Protein AF-A0A6J0CWG0-F1 (afdb_monomer)

Structure (mmCIF, N/CA/C/O backbone):
data_AF-A0A6J0CWG0-F1
#
_entry.id   AF-A0A6J0CWG0-F1
#
loop_
_atom_site.group_PDB
_atom_site.id
_atom_site.type_symbol
_atom_site.label_atom_id
_atom_site.label_alt_id
_atom_site.label_comp_id
_atom_site.label_asym_id
_atom_site.label_en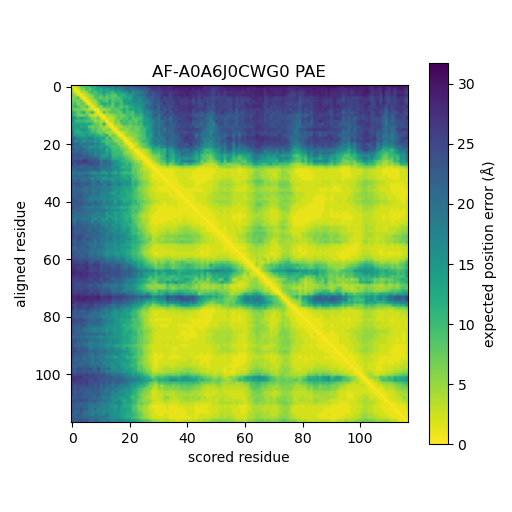tity_id
_atom_site.label_seq_id
_atom_site.pdbx_PDB_ins_code
_atom_site.Cartn_x
_atom_site.Cartn_y
_atom_site.Cartn_z
_atom_site.occupancy
_atom_site.B_iso_or_equiv
_atom_site.auth_seq_id
_atom_site.auth_comp_id
_atom_site.auth_asym_id
_atom_site.auth_atom_id
_atom_site.pdbx_PDB_model_num
ATOM 1 N N . MET A 1 1 ? -48.193 -15.618 -26.974 1.00 54.19 1 MET A N 1
ATOM 2 C CA . MET A 1 1 ? -47.087 -15.588 -25.985 1.00 54.19 1 MET A CA 1
ATOM 3 C C . MET A 1 1 ? -45.669 -15.458 -26.581 1.00 54.19 1 MET A C 1
ATOM 5 O O . MET A 1 1 ? -44.731 -15.364 -25.804 1.00 54.19 1 MET A O 1
ATOM 9 N N . GLY A 1 2 ? -45.465 -15.404 -27.909 1.00 57.22 2 GLY A N 1
ATOM 10 C CA . GLY A 1 2 ? -44.114 -15.512 -28.505 1.00 57.22 2 GLY A CA 1
ATOM 11 C C . GLY A 1 2 ? -43.237 -14.247 -28.509 1.00 57.22 2 GLY A C 1
ATOM 12 O O . GLY A 1 2 ? -42.020 -14.354 -28.418 1.00 57.22 2 GLY A O 1
ATOM 13 N N . LEU A 1 3 ? -43.823 -13.045 -28.562 1.00 56.84 3 LEU A N 1
ATOM 14 C CA . LEU A 1 3 ? -43.044 -11.807 -28.745 1.00 56.84 3 LEU A CA 1
ATOM 15 C C . LEU A 1 3 ? -42.275 -11.377 -27.481 1.00 56.84 3 LEU A C 1
ATOM 17 O O . LEU A 1 3 ? -41.169 -10.855 -27.567 1.00 56.84 3 LEU A O 1
ATOM 21 N N . ARG A 1 4 ? -42.835 -11.640 -26.291 1.00 55.66 4 ARG A N 1
ATOM 22 C CA . ARG A 1 4 ? -42.200 -11.300 -25.004 1.00 55.66 4 ARG A CA 1
ATOM 23 C C . ARG A 1 4 ? -40.970 -12.160 -24.712 1.00 55.66 4 ARG A C 1
ATOM 25 O O . ARG A 1 4 ? -39.977 -11.639 -24.222 1.00 55.66 4 ARG A O 1
ATOM 32 N N . ALA A 1 5 ? -41.018 -13.448 -25.052 1.00 60.50 5 ALA A N 1
ATOM 33 C CA . ALA A 1 5 ? -39.881 -14.352 -24.885 1.00 60.50 5 ALA A CA 1
ATOM 34 C C . ALA A 1 5 ? -38.721 -13.989 -25.829 1.00 60.50 5 ALA A C 1
ATOM 36 O O . ALA A 1 5 ? -37.565 -13.999 -25.417 1.00 60.50 5 ALA A O 1
ATOM 37 N N . ALA A 1 6 ? -39.036 -13.589 -27.067 1.00 60.78 6 ALA A N 1
ATOM 38 C CA . ALA A 1 6 ? -38.038 -13.155 -28.041 1.00 60.78 6 ALA A CA 1
ATOM 39 C C . ALA A 1 6 ? -37.300 -11.874 -27.603 1.00 60.78 6 ALA A C 1
ATOM 41 O O . ALA A 1 6 ? -36.078 -11.804 -27.712 1.00 60.78 6 ALA A O 1
ATOM 42 N N . LEU A 1 7 ? -38.019 -10.886 -27.055 1.00 61.72 7 LEU A N 1
ATOM 43 C CA . LEU A 1 7 ? -37.423 -9.637 -26.560 1.00 61.72 7 LEU A CA 1
ATOM 44 C C . LEU A 1 7 ? -36.520 -9.858 -25.336 1.00 61.72 7 LEU A C 1
ATOM 46 O O . LEU A 1 7 ? -35.459 -9.244 -25.242 1.00 61.72 7 LEU A O 1
ATOM 50 N N . LEU A 1 8 ? -36.904 -10.765 -24.429 1.00 64.00 8 LEU A N 1
ATOM 51 C CA . LEU A 1 8 ? -36.084 -11.138 -23.271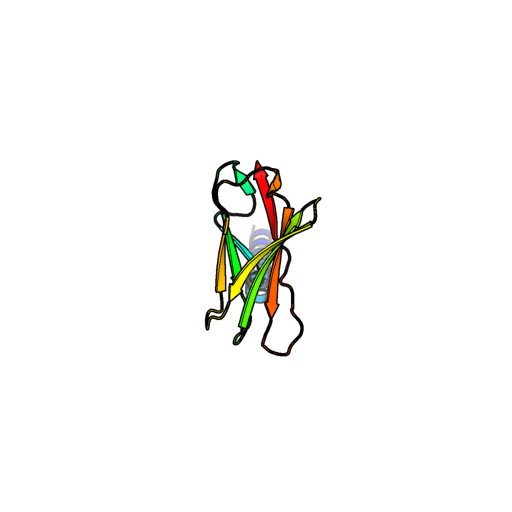 1.00 64.00 8 LEU A CA 1
ATOM 52 C C . LEU A 1 8 ? -34.799 -11.872 -23.691 1.00 64.00 8 LEU A C 1
ATOM 54 O O . LEU A 1 8 ? -33.727 -11.570 -23.169 1.00 64.00 8 LEU A O 1
ATOM 58 N N . GLY A 1 9 ? -34.887 -12.778 -24.671 1.00 61.78 9 GLY A N 1
ATOM 59 C CA . GLY A 1 9 ? -33.721 -13.471 -25.227 1.00 61.78 9 GLY A CA 1
ATOM 60 C C . GLY A 1 9 ? -32.736 -12.523 -25.918 1.00 61.78 9 GLY A C 1
ATOM 61 O O . GLY A 1 9 ? -31.531 -12.621 -25.694 1.00 61.78 9 GLY A O 1
ATOM 62 N N . LEU 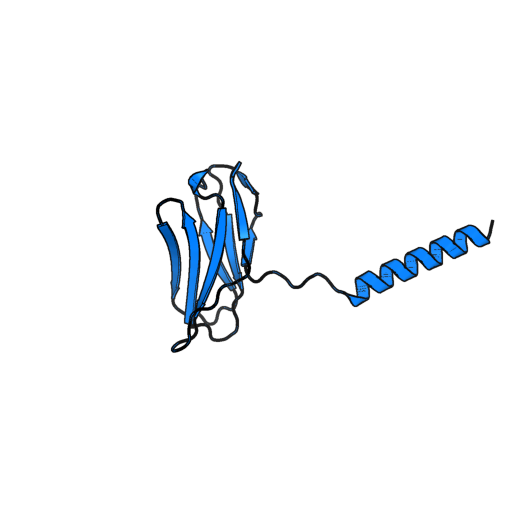A 1 10 ? -33.236 -11.556 -26.698 1.00 62.22 10 LEU A N 1
ATOM 63 C CA . LEU A 1 10 ? -32.391 -10.547 -27.347 1.00 62.22 10 LEU A CA 1
ATOM 64 C C . LEU A 1 10 ? -31.725 -9.614 -26.326 1.00 62.22 10 LEU A C 1
ATOM 66 O O . LEU A 1 10 ? -30.532 -9.345 -26.436 1.00 62.22 10 LEU A O 1
ATOM 70 N N . GLY A 1 11 ? -32.466 -9.154 -25.313 1.00 65.50 11 GLY A N 1
ATOM 71 C CA . GLY A 1 11 ? -31.918 -8.306 -24.250 1.00 65.50 11 GLY A CA 1
ATOM 72 C C . GLY A 1 11 ? -30.792 -8.990 -23.468 1.00 65.50 11 GLY A C 1
ATOM 73 O O . GLY A 1 11 ? -29.762 -8.374 -23.199 1.00 65.50 11 GLY A O 1
ATOM 74 N N . PHE A 1 12 ? -30.945 -10.284 -23.172 1.00 61.34 12 PHE A N 1
ATOM 75 C CA . PHE A 1 12 ? -29.930 -11.069 -22.469 1.00 61.34 12 PHE A CA 1
ATOM 76 C C . PHE A 1 12 ? -28.659 -11.289 -23.308 1.00 61.34 12 PHE A C 1
ATOM 78 O O . PHE A 1 12 ? -27.551 -11.097 -22.809 1.00 61.34 12 PHE A O 1
ATOM 85 N N . LEU A 1 13 ? -28.796 -11.607 -24.600 1.00 62.56 13 LEU A N 1
ATOM 86 C CA . LEU A 1 13 ? -27.650 -11.787 -25.505 1.00 62.56 13 LEU A CA 1
ATOM 87 C C . LEU A 1 13 ? -26.836 -10.499 -25.684 1.00 62.56 13 LEU A C 1
ATOM 89 O O . LEU A 1 13 ? -25.604 -10.538 -25.722 1.00 62.56 13 LEU A O 1
ATOM 93 N N . MET A 1 14 ? -27.512 -9.349 -25.758 1.00 59.41 14 MET A N 1
ATOM 94 C CA . MET A 1 14 ? -26.841 -8.052 -25.854 1.00 59.41 14 MET A CA 1
ATOM 95 C C . MET A 1 14 ? -26.074 -7.722 -24.568 1.00 59.41 14 MET A C 1
ATOM 97 O O . MET A 1 14 ? -24.940 -7.254 -24.647 1.00 59.41 14 MET A O 1
ATOM 101 N N . ALA A 1 15 ? -26.629 -8.040 -23.393 1.00 60.94 15 ALA A N 1
ATOM 102 C CA . ALA A 1 15 ? -25.934 -7.868 -22.119 1.00 60.94 15 ALA A CA 1
ATOM 103 C C . ALA A 1 15 ? -24.675 -8.750 -22.017 1.00 60.94 15 ALA A C 1
ATOM 105 O O . ALA A 1 15 ? -23.611 -8.251 -21.655 1.00 60.94 15 ALA A O 1
ATOM 106 N N . GLN A 1 16 ? -24.748 -10.033 -22.396 1.00 60.97 16 GLN A N 1
ATOM 107 C CA . GLN A 1 16 ? -23.579 -10.925 -22.363 1.00 60.97 16 GLN A CA 1
ATOM 108 C C . GLN A 1 16 ? -22.457 -10.472 -23.309 1.00 60.97 16 GLN A C 1
ATOM 110 O O . GLN A 1 16 ? -21.279 -10.561 -22.964 1.00 60.97 16 GLN A O 1
ATOM 115 N N . LYS A 1 17 ? -22.812 -9.936 -24.482 1.00 58.84 17 LYS A N 1
ATOM 116 C CA . LYS A 1 17 ? -21.840 -9.417 -25.452 1.00 58.84 17 LYS A CA 1
ATOM 117 C C . LYS A 1 17 ? -21.067 -8.204 -24.918 1.00 58.84 17 LYS A C 1
ATOM 119 O O . LYS A 1 17 ? -19.870 -8.104 -25.166 1.00 58.84 17 LYS A O 1
ATOM 124 N N . ILE A 1 18 ? -21.713 -7.333 -24.140 1.00 60.34 18 ILE A N 1
ATOM 125 C CA . ILE A 1 18 ? -21.078 -6.145 -23.541 1.00 60.34 18 ILE A CA 1
ATOM 126 C C . ILE A 1 18 ? -20.036 -6.544 -22.484 1.00 60.34 18 ILE A C 1
ATOM 128 O O . ILE A 1 18 ? -18.922 -6.023 -22.505 1.00 60.34 18 ILE A O 1
ATOM 132 N N . TRP A 1 19 ? -20.347 -7.513 -21.614 1.00 55.44 19 TRP A N 1
ATOM 133 C CA . TRP A 1 19 ? -19.390 -8.025 -20.619 1.00 55.44 19 TRP A CA 1
ATOM 134 C C . TRP A 1 19 ? -18.186 -8.720 -21.270 1.00 55.44 19 TRP A C 1
ATOM 136 O O . TRP A 1 19 ? -17.054 -8.546 -20.822 1.00 55.44 19 TRP A O 1
ATOM 146 N N . ALA A 1 20 ? -18.410 -9.459 -22.361 1.00 61.28 20 ALA A N 1
ATOM 147 C CA . ALA A 1 20 ? -17.337 -10.120 -23.099 1.00 61.28 20 ALA A CA 1
ATOM 148 C C . ALA A 1 20 ? -16.400 -9.139 -23.832 1.00 61.28 20 ALA A C 1
ATOM 150 O O . ALA A 1 20 ? -15.238 -9.464 -24.053 1.00 61.28 20 ALA A O 1
ATOM 151 N N . GLN A 1 21 ? -16.883 -7.949 -24.212 1.00 62.75 21 GLN A N 1
ATOM 152 C CA . GLN A 1 21 ? -16.082 -6.949 -24.931 1.00 62.75 21 GLN A CA 1
ATOM 153 C C . GLN A 1 21 ? -15.199 -6.087 -24.025 1.00 62.75 21 GLN A C 1
ATOM 155 O O . GLN A 1 21 ? -14.172 -5.604 -24.493 1.00 62.75 21 GLN A O 1
ATOM 160 N N . TYR A 1 22 ? -15.583 -5.882 -22.763 1.00 70.00 22 TYR A N 1
ATOM 161 C CA . TYR A 1 22 ? -14.852 -4.992 -21.854 1.00 70.00 22 TYR A CA 1
ATOM 162 C C . TYR A 1 22 ? -13.883 -5.711 -20.914 1.00 70.00 22 TYR A C 1
ATOM 164 O O . TYR A 1 22 ? -12.979 -5.064 -20.390 1.00 70.00 22 TYR A O 1
ATOM 172 N N . GLY A 1 23 ? -14.019 -7.031 -20.739 1.00 65.19 23 GLY A N 1
ATOM 173 C CA . GLY A 1 23 ? -13.219 -7.776 -19.768 1.00 65.19 23 GLY A CA 1
ATOM 174 C C . GLY A 1 23 ? -13.411 -7.260 -18.331 1.00 65.19 23 GLY A C 1
ATOM 175 O O . GLY A 1 23 ? -14.117 -6.278 -18.091 1.00 65.19 23 GLY A O 1
ATOM 176 N N . PRO A 1 24 ? -12.829 -7.927 -17.326 1.00 61.09 24 PRO A N 1
ATOM 177 C CA . PRO A 1 24 ? -12.703 -7.318 -16.011 1.00 61.09 24 PRO A CA 1
ATOM 178 C C . PRO A 1 24 ? -11.841 -6.046 -16.119 1.00 61.09 24 PRO A C 1
ATOM 180 O O . PRO A 1 24 ? -10.905 -6.017 -16.925 1.00 61.09 24 PRO A O 1
ATOM 183 N N . PRO A 1 25 ? -12.136 -4.997 -15.330 1.00 64.12 25 PRO A N 1
ATOM 184 C CA . PRO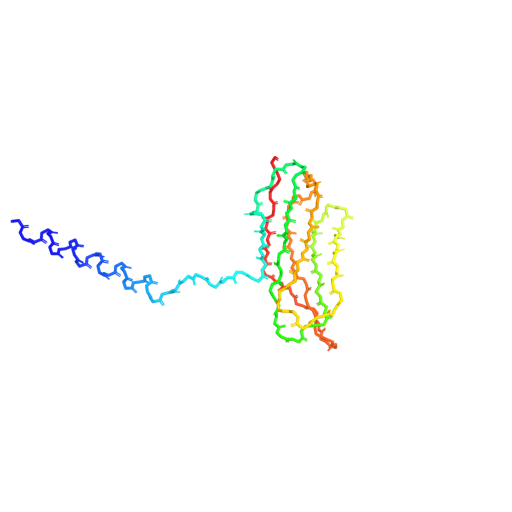 A 1 25 ? -11.315 -3.793 -15.311 1.00 64.12 25 PRO A CA 1
ATOM 185 C C . PRO A 1 25 ? -9.848 -4.154 -15.032 1.00 64.12 25 PRO A C 1
ATOM 187 O O . PRO A 1 25 ? -9.587 -5.139 -14.329 1.00 64.12 25 PRO A O 1
ATOM 190 N N . PRO A 1 26 ? -8.884 -3.387 -15.575 1.00 68.38 26 PRO A N 1
ATOM 191 C CA . PRO A 1 26 ? -7.477 -3.626 -15.296 1.00 68.38 26 PRO A CA 1
ATOM 192 C C . PRO A 1 26 ? -7.268 -3.625 -13.781 1.00 68.38 26 PRO A C 1
ATOM 194 O O . PRO A 1 26 ? -7.753 -2.742 -13.073 1.00 68.38 26 PRO A O 1
ATOM 197 N N . GLN A 1 27 ? -6.590 -4.656 -13.284 1.00 70.75 27 GLN A N 1
ATOM 198 C CA . GLN A 1 27 ? -6.280 -4.767 -11.864 1.00 70.75 27 GLN A CA 1
ATOM 199 C C . GLN A 1 27 ? -5.449 -3.545 -11.439 1.00 70.75 27 GLN A C 1
ATOM 201 O O . GLN A 1 27 ? -4.521 -3.186 -12.173 1.00 70.75 27 GLN A O 1
ATOM 206 N N . PRO A 1 28 ? -5.759 -2.907 -10.296 1.00 79.56 28 PRO A N 1
ATOM 207 C CA . PRO A 1 28 ? -5.043 -1.714 -9.872 1.00 79.56 28 PRO A CA 1
ATOM 208 C C . PRO A 1 28 ? -3.568 -2.025 -9.614 1.00 79.56 28 PRO A C 1
ATOM 210 O O . PRO A 1 28 ? -3.194 -3.151 -9.273 1.00 79.56 28 PRO A O 1
ATOM 213 N N . SER A 1 29 ? -2.725 -1.008 -9.771 1.00 91.50 29 SER A N 1
ATOM 214 C CA . SER A 1 29 ? -1.287 -1.104 -9.490 1.00 91.50 29 SER A CA 1
ATOM 215 C C . SER A 1 29 ? -0.967 -1.217 -7.991 1.00 91.50 29 SER A C 1
ATOM 217 O O . SER A 1 29 ? 0.144 -1.602 -7.632 1.00 91.50 29 SER A O 1
ATOM 219 N N . ILE A 1 30 ? -1.950 -0.954 -7.126 1.00 95.38 30 ILE A N 1
ATOM 220 C CA . ILE A 1 30 ? -1.894 -1.120 -5.671 1.00 95.38 30 ILE A CA 1
ATOM 221 C C . ILE A 1 30 ? -3.192 -1.764 -5.154 1.00 95.38 30 ILE A C 1
ATOM 223 O O . ILE A 1 30 ? -4.278 -1.442 -5.636 1.00 95.38 30 ILE A O 1
ATOM 227 N N . TRP A 1 31 ? -3.115 -2.681 -4.188 1.00 95.69 31 TRP A N 1
ATOM 228 C CA . TRP A 1 31 ? -4.301 -3.258 -3.532 1.00 95.69 31 TRP A CA 1
ATOM 229 C C . TRP A 1 31 ? -3.985 -3.790 -2.132 1.00 95.69 31 TRP A C 1
ATOM 231 O O . TRP A 1 31 ? -2.823 -3.977 -1.790 1.00 95.69 31 TRP A O 1
ATOM 241 N N . ALA A 1 32 ? -5.020 -4.059 -1.329 1.00 96.25 32 ALA A N 1
ATOM 242 C CA . ALA A 1 32 ? -4.891 -4.638 0.009 1.00 96.25 32 ALA A CA 1
ATOM 243 C C . ALA A 1 32 ? -5.584 -6.000 0.127 1.00 96.25 32 ALA A C 1
ATOM 245 O O . ALA A 1 32 ? -6.622 -6.244 -0.490 1.00 96.25 32 ALA A O 1
ATOM 246 N N . VAL A 1 33 ? -5.018 -6.861 0.971 1.00 97.00 33 VAL A N 1
ATOM 247 C CA . VAL A 1 33 ? -5.585 -8.145 1.399 1.00 97.00 33 VAL A CA 1
ATOM 248 C C . VAL A 1 33 ? -5.628 -8.154 2.935 1.00 97.00 33 VAL A C 1
ATOM 250 O O . VAL A 1 33 ? -4.617 -7.820 3.555 1.00 97.00 33 VAL A O 1
ATOM 253 N N . PRO A 1 34 ? -6.759 -8.518 3.574 1.00 96.12 34 PRO A N 1
ATOM 254 C CA . PRO A 1 34 ? -7.976 -9.092 2.980 1.00 96.12 34 PRO A CA 1
ATOM 255 C C . PRO A 1 34 ? -8.891 -8.080 2.273 1.00 96.12 34 PRO A C 1
ATOM 257 O O . PRO A 1 34 ? -9.796 -8.485 1.549 1.00 96.12 34 PRO A O 1
ATOM 260 N N . GLY A 1 35 ? -8.657 -6.781 2.450 1.00 95.69 35 GLY A N 1
ATOM 261 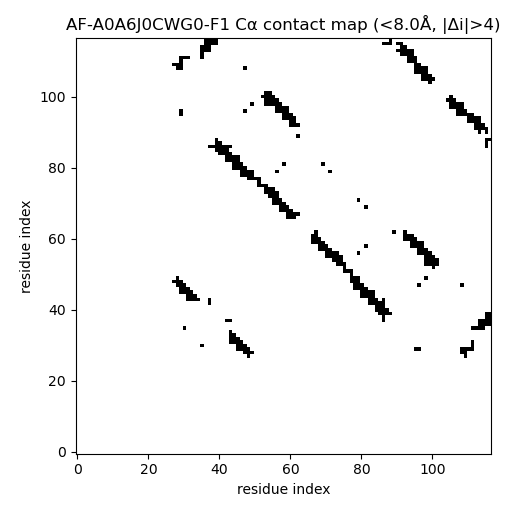C CA . GLY A 1 35 ? -9.418 -5.722 1.798 1.00 95.69 35 GLY A CA 1
ATOM 262 C C . GLY A 1 35 ? -9.008 -4.343 2.303 1.00 95.69 35 GLY A C 1
ATOM 263 O O . GLY A 1 35 ? -8.049 -4.214 3.059 1.00 95.69 35 GLY A O 1
ATOM 264 N N . SER A 1 36 ? -9.743 -3.314 1.883 1.00 95.75 36 SER A N 1
ATOM 265 C CA . SER A 1 36 ? -9.491 -1.918 2.263 1.00 95.75 36 SER A CA 1
ATOM 266 C C . SER A 1 36 ? -10.172 -1.477 3.560 1.00 95.75 36 SER A C 1
ATOM 268 O O . SER A 1 36 ? -9.886 -0.392 4.052 1.00 95.75 36 SER A O 1
ATOM 270 N N . VAL A 1 37 ? -11.074 -2.290 4.113 1.00 97.56 37 VAL A N 1
ATOM 271 C CA . VAL A 1 37 ? -11.718 -2.045 5.409 1.00 97.56 37 VAL A CA 1
ATOM 272 C C . VAL A 1 37 ? -11.136 -3.031 6.409 1.00 97.56 37 VAL A C 1
ATOM 274 O O . VAL A 1 37 ? -11.255 -4.242 6.217 1.00 97.56 37 VAL A O 1
ATOM 277 N N . ILE A 1 38 ? -10.482 -2.518 7.446 1.00 96.81 38 ILE A N 1
ATOM 278 C CA . ILE A 1 38 ? -9.686 -3.306 8.385 1.00 96.81 38 ILE A CA 1
ATOM 279 C C . ILE A 1 38 ? -10.182 -3.065 9.803 1.00 96.81 38 ILE A C 1
ATOM 281 O O . ILE A 1 38 ? -10.373 -1.931 10.222 1.00 96.81 38 ILE A O 1
ATOM 285 N N . SER A 1 39 ? -10.371 -4.132 10.571 1.00 97.50 39 SER A N 1
ATOM 286 C CA . SER A 1 39 ? -10.692 -3.991 11.989 1.00 97.50 39 SER A CA 1
ATOM 287 C C . SER A 1 39 ? -9.464 -3.561 12.791 1.00 97.50 39 SER A C 1
ATOM 289 O O . SER A 1 39 ? -8.355 -4.043 12.557 1.00 97.50 39 SER A O 1
ATOM 291 N N . THR A 1 40 ? -9.667 -2.702 13.783 1.00 97.38 40 THR A N 1
ATOM 292 C CA . THR A 1 40 ? -8.627 -2.255 14.715 1.00 97.38 40 THR A CA 1
ATOM 293 C C . THR A 1 40 ? -7.893 -3.452 15.335 1.00 97.38 40 THR A C 1
ATOM 295 O O . THR A 1 40 ? -8.509 -4.438 15.742 1.00 97.38 40 THR A O 1
ATOM 298 N N . GLY A 1 41 ? -6.562 -3.389 15.380 1.00 96.81 41 GLY A N 1
ATOM 299 C CA . GLY A 1 41 ? -5.676 -4.456 15.850 1.00 96.81 41 GLY A CA 1
ATOM 300 C C . GLY A 1 41 ? -5.422 -5.580 14.837 1.00 96.81 41 GLY A C 1
ATOM 301 O O . GLY A 1 41 ? -4.603 -6.459 15.100 1.00 96.81 41 GLY A O 1
ATOM 302 N N . SER A 1 42 ? -6.080 -5.565 13.673 1.00 97.12 42 SER A N 1
ATOM 303 C CA . SER A 1 42 ? -5.858 -6.562 12.616 1.00 97.12 42 SER A CA 1
ATOM 304 C C . SER A 1 42 ? -4.655 -6.214 11.739 1.00 97.12 42 SER A C 1
ATOM 306 O O . SER A 1 42 ? -4.139 -5.097 11.770 1.00 97.12 42 SER A O 1
ATOM 308 N N . ALA A 1 43 ? -4.209 -7.188 10.947 1.00 97.00 43 ALA A N 1
ATOM 309 C CA . ALA A 1 43 ? -3.153 -7.012 9.957 1.00 97.00 43 ALA A CA 1
ATOM 310 C C . ALA A 1 43 ? -3.731 -6.808 8.552 1.00 97.00 43 ALA A C 1
ATOM 312 O O . ALA A 1 43 ? -4.796 -7.337 8.220 1.00 97.00 43 ALA A O 1
ATOM 313 N N . VAL A 1 44 ? -2.986 -6.091 7.715 1.00 97.00 44 VAL A N 1
ATOM 314 C CA . VAL A 1 44 ? -3.270 -5.935 6.287 1.00 97.00 44 VAL A CA 1
ATOM 315 C C . VAL A 1 44 ? -1.974 -6.013 5.498 1.00 97.00 44 VAL A C 1
ATOM 317 O O . VAL A 1 44 ? -0.947 -5.474 5.909 1.00 97.00 44 VAL A O 1
ATOM 320 N N . THR A 1 45 ? -2.018 -6.681 4.351 1.00 97.06 45 THR A N 1
ATOM 321 C CA . THR A 1 45 ? -0.902 -6.692 3.407 1.00 97.06 45 THR A CA 1
ATOM 322 C C . THR A 1 45 ? -1.285 -5.871 2.191 1.00 97.06 45 THR A C 1
ATOM 324 O O . THR A 1 45 ? -2.279 -6.159 1.520 1.00 97.06 45 THR A O 1
ATOM 327 N N . ILE A 1 46 ? -0.494 -4.841 1.920 1.00 96.12 46 ILE A N 1
ATOM 328 C CA . ILE A 1 46 ? -0.596 -4.009 0.730 1.00 96.12 46 ILE A CA 1
ATOM 329 C C . ILE A 1 46 ? 0.361 -4.560 -0.318 1.00 96.12 46 ILE A C 1
ATOM 331 O O . ILE A 1 46 ? 1.511 -4.885 -0.031 1.00 96.12 46 ILE A O 1
ATOM 335 N N . PHE A 1 47 ? -0.122 -4.646 -1.546 1.00 94.44 47 PHE A N 1
ATOM 336 C CA . PHE A 1 47 ? 0.624 -5.129 -2.689 1.00 94.44 47 PHE A CA 1
ATOM 337 C C . PHE A 1 47 ? 0.797 -4.006 -3.699 1.00 94.44 47 PHE A C 1
ATOM 339 O O . PHE A 1 47 ? -0.158 -3.296 -4.009 1.00 94.44 47 PHE A O 1
ATOM 346 N N . CYS A 1 48 ? 2.000 -3.902 -4.250 1.00 93.00 48 CYS A N 1
ATOM 347 C CA . CYS A 1 48 ? 2.363 -2.964 -5.301 1.00 93.00 48 CYS A CA 1
ATOM 348 C C . CYS A 1 48 ? 2.788 -3.742 -6.544 1.00 93.00 48 CYS A C 1
ATOM 350 O O . CYS A 1 48 ? 3.840 -4.382 -6.530 1.00 93.00 48 CYS A O 1
ATOM 352 N N . ARG A 1 49 ? 2.028 -3.666 -7.640 1.00 91.69 49 ARG A N 1
ATOM 353 C CA . ARG A 1 49 ? 2.482 -4.163 -8.943 1.00 91.69 49 ARG A CA 1
ATOM 354 C C . ARG A 1 49 ? 3.298 -3.084 -9.642 1.00 91.69 49 ARG A C 1
ATOM 356 O O . ARG A 1 49 ? 2.814 -1.977 -9.855 1.00 91.69 49 ARG A O 1
ATOM 363 N N . THR A 1 50 ? 4.512 -3.426 -10.052 1.00 88.75 50 THR A N 1
ATOM 364 C CA . THR A 1 50 ? 5.437 -2.505 -10.709 1.00 88.75 50 THR A CA 1
ATOM 365 C C . THR A 1 50 ? 5.883 -3.010 -12.081 1.00 88.75 50 THR A C 1
ATOM 367 O O . THR A 1 50 ? 5.886 -4.217 -12.333 1.00 88.75 50 THR A O 1
ATOM 370 N N . PRO A 1 51 ? 6.253 -2.101 -13.002 1.00 86.62 51 PRO A N 1
ATOM 371 C CA . PRO A 1 51 ? 6.805 -2.491 -14.293 1.00 86.62 51 PRO A CA 1
ATOM 372 C C . PRO A 1 51 ? 8.150 -3.232 -14.165 1.00 86.62 51 PRO A C 1
ATOM 374 O O . PRO A 1 51 ? 8.914 -2.975 -13.230 1.00 86.62 51 PRO A O 1
ATOM 377 N N . PRO A 1 52 ? 8.528 -4.061 -15.155 1.00 84.88 52 PRO A N 1
ATOM 378 C CA . PRO A 1 52 ? 9.811 -4.755 -15.147 1.00 84.88 52 PRO A CA 1
ATOM 379 C C . PRO A 1 52 ? 11.028 -3.821 -15.047 1.00 84.88 52 PRO A C 1
ATOM 381 O O . PRO A 1 52 ? 11.149 -2.801 -15.742 1.00 84.88 52 PRO A O 1
ATOM 384 N N . GLY A 1 53 ? 11.999 -4.222 -14.224 1.00 84.19 53 GLY A N 1
ATOM 385 C CA . GLY A 1 53 ? 13.273 -3.519 -14.064 1.00 84.19 53 GLY A CA 1
ATOM 386 C C . GLY A 1 53 ? 13.202 -2.264 -13.191 1.00 84.19 53 GLY A C 1
ATOM 387 O O . GLY A 1 53 ? 14.058 -1.387 -13.335 1.00 84.19 53 GLY A O 1
ATOM 388 N N . VAL A 1 54 ? 12.192 -2.163 -12.325 1.00 87.94 54 VAL A N 1
ATOM 389 C CA . VAL A 1 54 ? 12.190 -1.254 -11.173 1.00 87.94 54 VAL A CA 1
ATOM 390 C C . VAL A 1 54 ? 13.276 -1.680 -10.183 1.00 87.94 54 VAL A C 1
ATOM 392 O O . VAL A 1 54 ? 13.521 -2.861 -9.963 1.00 87.94 54 VAL A O 1
ATOM 395 N N . THR A 1 55 ? 13.971 -0.699 -9.613 1.00 85.69 55 THR A N 1
ATOM 396 C CA . THR A 1 55 ? 15.108 -0.923 -8.705 1.00 85.69 55 THR A CA 1
ATOM 397 C C . THR A 1 55 ? 14.781 -0.611 -7.249 1.00 85.69 55 THR A C 1
ATOM 399 O O . THR A 1 55 ? 15.518 -1.023 -6.356 1.00 85.69 55 THR A O 1
ATOM 402 N N . ARG A 1 56 ? 13.702 0.134 -7.000 1.00 88.31 56 ARG A N 1
ATOM 403 C CA . ARG A 1 56 ? 13.249 0.515 -5.662 1.00 88.31 56 ARG A CA 1
ATOM 404 C C . ARG A 1 56 ? 11.743 0.724 -5.673 1.00 88.31 56 ARG A C 1
ATOM 406 O O . ARG A 1 56 ? 11.241 1.379 -6.588 1.00 88.31 56 ARG A O 1
ATOM 413 N N . VAL A 1 57 ? 11.075 0.212 -4.644 1.00 91.12 57 VAL A N 1
ATOM 414 C CA . VAL A 1 57 ? 9.655 0.448 -4.370 1.00 91.12 57 VAL A CA 1
ATOM 415 C C . VAL A 1 57 ? 9.508 0.891 -2.924 1.00 91.12 57 VAL A C 1
ATOM 417 O O . VAL A 1 57 ? 10.140 0.311 -2.042 1.00 91.12 57 VAL A O 1
ATOM 420 N N . CYS A 1 58 ? 8.703 1.917 -2.692 1.00 91.88 58 CYS A N 1
ATOM 421 C CA . CYS A 1 58 ? 8.338 2.406 -1.375 1.00 91.88 58 CYS A CA 1
ATOM 422 C C . CYS A 1 58 ? 6.817 2.504 -1.273 1.00 91.88 58 CYS A C 1
ATOM 424 O O . CYS A 1 58 ? 6.163 2.977 -2.199 1.00 91.88 58 CYS A O 1
ATOM 426 N N . LEU A 1 59 ? 6.261 2.061 -0.155 1.00 94.12 59 LEU A N 1
ATOM 427 C CA . LEU A 1 59 ? 4.892 2.341 0.236 1.00 94.12 59 LEU A CA 1
ATOM 428 C C . LEU A 1 59 ? 4.875 3.666 1.000 1.00 94.12 59 LEU A C 1
ATOM 430 O O . LEU A 1 59 ? 5.573 3.793 2.002 1.00 94.12 59 LEU A O 1
ATOM 434 N N . THR A 1 60 ? 4.072 4.618 0.538 1.00 93.19 60 THR A N 1
ATOM 435 C CA . THR A 1 60 ? 3.939 5.960 1.113 1.00 93.19 60 THR A CA 1
ATOM 436 C C . THR A 1 60 ? 2.545 6.146 1.696 1.00 93.19 60 THR A C 1
ATOM 438 O O . THR A 1 60 ? 1.553 5.869 1.018 1.00 93.19 60 THR A O 1
ATOM 441 N N . HIS A 1 61 ? 2.468 6.669 2.920 1.00 91.88 61 HIS A N 1
ATOM 442 C CA . HIS A 1 61 ? 1.229 7.066 3.597 1.00 91.88 61 HIS A CA 1
ATOM 443 C C . HIS A 1 61 ? 1.354 8.493 4.123 1.00 91.88 61 HIS A C 1
ATOM 445 O O . HIS A 1 61 ? 2.320 8.827 4.810 1.00 91.88 61 HIS A O 1
ATOM 451 N N . PHE A 1 62 ? 0.383 9.339 3.787 1.00 80.00 62 PHE A N 1
ATOM 452 C CA . PHE A 1 6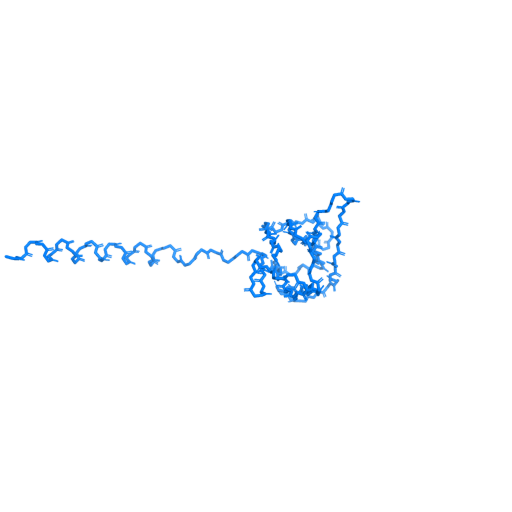2 ? 0.343 10.720 4.262 1.00 80.00 62 PHE A CA 1
ATOM 453 C C . PHE A 1 62 ? -0.372 10.775 5.610 1.00 80.00 62 PHE A C 1
ATOM 455 O O . PHE A 1 62 ? -1.568 10.490 5.691 1.00 80.00 62 PHE A O 1
ATOM 462 N N . VAL A 1 63 ? 0.350 11.186 6.648 1.00 76.94 63 VAL A N 1
ATOM 463 C CA . VAL A 1 63 ? -0.171 11.387 8.003 1.00 76.94 63 VAL A CA 1
ATOM 464 C C . VAL A 1 63 ? -0.191 12.882 8.339 1.00 76.94 63 VAL A C 1
ATOM 466 O O . VAL A 1 63 ? 0.539 13.662 7.727 1.00 76.94 63 VAL A O 1
ATOM 469 N N . PRO A 1 64 ? -1.009 13.336 9.307 1.00 69.94 64 PRO A N 1
ATOM 470 C CA . PRO A 1 64 ? -1.071 14.755 9.670 1.00 69.94 64 PRO A CA 1
ATOM 471 C C . PRO A 1 64 ? 0.293 15.380 10.008 1.00 69.94 64 PRO A C 1
ATOM 473 O O . PRO A 1 64 ? 0.517 16.550 9.708 1.00 69.94 64 PRO A O 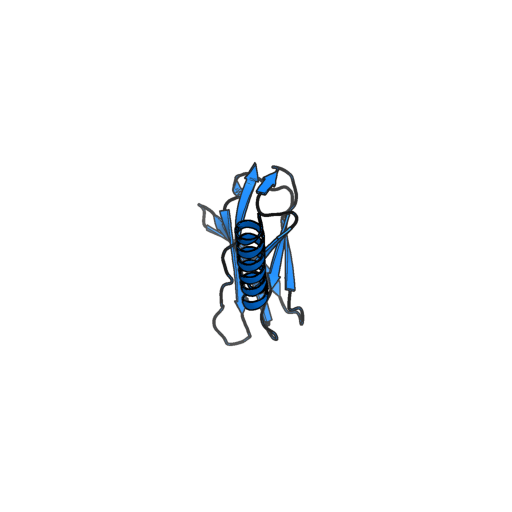1
ATOM 476 N N . ASP A 1 65 ? 1.206 14.587 10.575 1.00 71.00 65 ASP A N 1
ATOM 477 C CA . ASP A 1 65 ? 2.526 15.035 11.029 1.00 71.00 65 ASP A CA 1
ATOM 478 C C . ASP A 1 65 ? 3.666 14.735 10.030 1.00 71.00 65 ASP A C 1
ATOM 480 O O . ASP A 1 65 ? 4.840 14.880 10.373 1.00 71.00 65 ASP A O 1
ATOM 484 N N . GLY A 1 66 ? 3.352 14.319 8.794 1.00 75.00 66 GLY A N 1
ATOM 485 C CA . GLY A 1 66 ? 4.350 14.054 7.753 1.00 75.00 66 GLY A CA 1
ATOM 486 C C . GLY A 1 66 ? 4.011 12.883 6.830 1.00 75.00 66 GLY A C 1
ATOM 487 O O . GLY A 1 66 ? 2.858 12.622 6.503 1.00 75.00 66 GLY A O 1
ATOM 488 N N . GLU A 1 67 ? 5.038 12.172 6.383 1.00 78.38 67 GLU A N 1
ATOM 489 C CA . GLU A 1 67 ? 4.906 11.036 5.470 1.00 78.38 67 GLU A CA 1
ATOM 490 C C . GLU A 1 67 ? 5.604 9.820 6.081 1.00 78.38 67 GLU A C 1
ATOM 492 O O . GLU A 1 67 ? 6.753 9.907 6.528 1.00 78.38 67 GLU A O 1
ATOM 497 N N . TRP A 1 68 ? 4.904 8.687 6.118 1.00 81.69 68 TRP A N 1
ATOM 498 C CA . TRP A 1 68 ? 5.483 7.403 6.490 1.00 81.69 68 TRP A CA 1
ATOM 499 C C . TRP A 1 68 ? 5.866 6.622 5.236 1.00 81.69 68 TRP A C 1
ATOM 501 O O . TRP A 1 68 ? 5.107 6.582 4.264 1.00 81.69 68 TRP A O 1
ATOM 511 N N . PHE A 1 69 ? 7.040 5.989 5.283 1.00 82.56 69 PHE A N 1
ATOM 512 C CA . PHE A 1 69 ? 7.591 5.215 4.181 1.00 82.56 69 PHE A CA 1
ATOM 513 C C . PHE A 1 69 ? 8.109 3.865 4.659 1.00 82.56 69 PHE A C 1
ATOM 515 O O . PHE A 1 69 ? 8.918 3.806 5.587 1.00 82.56 69 PHE A O 1
ATOM 522 N N . ASP A 1 70 ? 7.748 2.808 3.940 1.00 85.69 70 ASP A N 1
ATOM 523 C CA . ASP A 1 70 ? 8.449 1.527 3.994 1.00 85.69 70 ASP A CA 1
ATOM 524 C C . ASP A 1 70 ? 8.970 1.182 2.602 1.00 85.69 70 ASP A C 1
ATOM 526 O O . ASP A 1 70 ? 8.228 1.216 1.625 1.00 85.69 70 ASP A O 1
ATOM 530 N N . CYS A 1 71 ? 10.268 0.914 2.488 1.00 87.44 71 CYS A N 1
ATOM 531 C CA . CYS A 1 71 ? 10.952 0.780 1.209 1.00 87.44 71 CYS A CA 1
ATOM 532 C C . CYS A 1 71 ? 11.624 -0.579 1.089 1.00 87.44 71 CYS A C 1
ATOM 534 O O . CYS A 1 71 ? 12.524 -0.913 1.858 1.00 87.44 71 CYS A O 1
ATOM 536 N N . THR A 1 72 ? 11.297 -1.301 0.023 1.00 80.69 72 THR A N 1
ATOM 537 C CA . THR A 1 72 ? 12.010 -2.516 -0.360 1.00 80.69 72 THR A CA 1
ATOM 538 C C . THR A 1 72 ? 13.051 -2.181 -1.437 1.00 80.69 72 THR A C 1
ATOM 540 O O . THR A 1 72 ? 12.693 -1.773 -2.553 1.00 80.69 72 THR A O 1
ATOM 543 N N . PRO A 1 73 ? 14.359 -2.307 -1.143 1.00 67.00 73 PRO A N 1
ATOM 544 C CA . PRO A 1 73 ? 15.397 -2.138 -2.147 1.00 67.00 73 PRO A CA 1
ATOM 545 C C . PRO A 1 73 ? 15.487 -3.389 -3.025 1.00 67.00 73 PRO A C 1
ATOM 547 O O . PRO A 1 73 ? 15.653 -4.477 -2.496 1.00 67.00 73 PRO A O 1
ATOM 550 N N . GLN A 1 74 ? 15.476 -3.194 -4.348 1.00 66.12 74 GLN A N 1
ATOM 551 C CA . GLN A 1 74 ? 15.861 -4.166 -5.381 1.00 66.12 74 GLN A CA 1
ATOM 552 C C . GLN A 1 74 ? 15.129 -5.522 -5.380 1.00 66.12 74 GLN A C 1
ATOM 554 O O . GLN A 1 74 ? 15.155 -6.302 -4.439 1.00 66.12 74 GLN A O 1
ATOM 559 N N . GLY A 1 75 ? 14.582 -5.888 -6.536 1.00 60.47 75 GLY A N 1
ATOM 560 C CA . GLY A 1 75 ? 14.126 -7.248 -6.798 1.00 60.47 75 GLY A CA 1
ATOM 561 C C . GLY A 1 75 ? 13.681 -7.389 -8.244 1.00 60.47 75 GLY A C 1
ATOM 562 O O . GLY A 1 75 ? 13.167 -6.441 -8.827 1.00 60.47 75 GLY A O 1
ATOM 563 N N . ALA A 1 76 ? 13.846 -8.575 -8.831 1.00 61.38 76 ALA A N 1
ATOM 564 C CA . ALA A 1 76 ? 13.230 -8.915 -10.120 1.00 61.38 76 ALA A CA 1
ATOM 565 C C . ALA A 1 76 ? 11.710 -9.154 -9.992 1.00 61.38 76 ALA A C 1
ATOM 567 O O . ALA A 1 76 ? 11.090 -9.723 -10.887 1.00 61.38 76 ALA A O 1
ATOM 568 N N . GLN A 1 77 ? 11.127 -8.783 -8.851 1.00 76.31 77 GLN A N 1
ATOM 569 C CA . GLN A 1 77 ? 9.740 -9.033 -8.526 1.00 76.31 77 GLN A CA 1
ATOM 570 C C . GLN A 1 77 ? 8.876 -7.947 -9.156 1.00 76.31 77 GLN A C 1
ATOM 572 O O . GLN A 1 77 ? 9.155 -6.760 -9.037 1.00 76.31 77 GLN A O 1
ATOM 577 N N . GLU A 1 78 ? 7.815 -8.361 -9.834 1.00 85.25 78 GLU A N 1
ATOM 578 C CA . GLU A 1 78 ? 6.831 -7.434 -10.396 1.00 85.25 78 GLU A CA 1
ATOM 579 C C . GLU A 1 78 ? 5.776 -7.036 -9.361 1.00 85.25 78 GLU A C 1
ATOM 581 O O . GLU A 1 78 ? 5.005 -6.114 -9.596 1.00 85.25 78 GLU A O 1
ATOM 586 N N . VAL A 1 79 ? 5.726 -7.721 -8.216 1.00 90.38 79 VAL A N 1
ATOM 587 C CA . VAL A 1 79 ? 4.776 -7.468 -7.130 1.00 90.38 79 VAL A CA 1
ATOM 588 C C . VAL A 1 79 ? 5.531 -7.399 -5.810 1.00 90.38 79 VAL A C 1
ATOM 590 O O . VAL A 1 79 ? 6.199 -8.355 -5.444 1.00 90.38 79 VAL A O 1
ATOM 593 N N . PHE A 1 80 ? 5.418 -6.281 -5.105 1.00 91.31 80 PH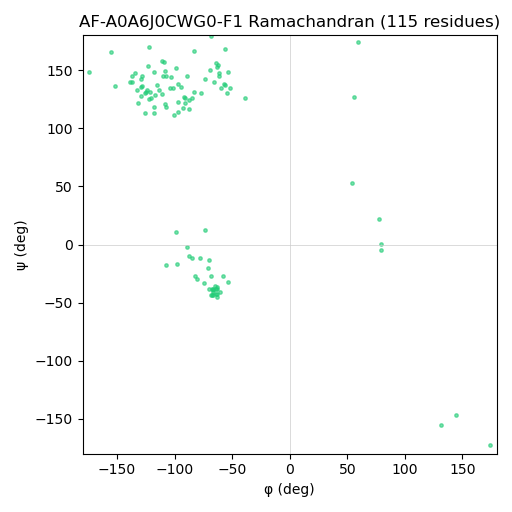E A N 1
ATOM 594 C CA . PHE A 1 80 ? 6.036 -6.054 -3.799 1.00 91.31 80 PHE A CA 1
ATOM 595 C C . PHE A 1 80 ? 4.968 -6.076 -2.715 1.00 91.31 80 PHE A C 1
ATOM 597 O O . PHE A 1 80 ? 3.849 -5.623 -2.955 1.00 91.31 80 PHE A O 1
ATOM 604 N N . GLU A 1 81 ? 5.315 -6.590 -1.541 1.00 93.06 81 GLU A N 1
ATOM 605 C CA . GLU A 1 81 ? 4.380 -6.814 -0.440 1.00 93.06 81 GLU A CA 1
ATOM 606 C C . GLU A 1 81 ? 4.831 -6.035 0.794 1.00 93.06 81 GLU A C 1
ATOM 608 O O . GLU A 1 81 ? 5.983 -6.133 1.212 1.00 93.06 81 GLU A O 1
ATOM 613 N N . PHE A 1 82 ? 3.903 -5.298 1.395 1.00 93.81 82 PHE A N 1
ATOM 614 C CA . PHE A 1 82 ? 4.113 -4.497 2.594 1.00 93.81 82 PHE A CA 1
ATOM 615 C C . PHE A 1 82 ? 3.075 -4.911 3.630 1.00 93.81 82 PHE A C 1
ATOM 617 O O . PHE A 1 82 ? 1.876 -4.727 3.427 1.00 93.81 82 PHE A O 1
ATOM 624 N N . SER A 1 83 ? 3.521 -5.518 4.727 1.00 94.81 83 SER A N 1
ATOM 625 C CA . SER A 1 83 ? 2.619 -6.022 5.765 1.00 94.81 83 SER A CA 1
ATOM 626 C C . SER A 1 83 ? 2.555 -5.054 6.940 1.00 94.81 83 SER A C 1
ATOM 628 O O . SER A 1 83 ? 3.514 -4.937 7.698 1.00 94.81 83 SER A O 1
ATOM 630 N N . LEU A 1 84 ? 1.403 -4.412 7.115 1.00 94.56 84 LEU A N 1
ATOM 631 C CA . LEU A 1 84 ? 1.096 -3.557 8.256 1.00 94.56 84 LEU A CA 1
ATOM 632 C C . LEU A 1 84 ? 0.422 -4.404 9.339 1.00 94.56 84 LEU A C 1
ATOM 634 O O . LEU A 1 84 ? -0.552 -5.117 9.085 1.00 94.56 84 LEU A O 1
ATOM 638 N N . GLN A 1 85 ? 0.969 -4.354 10.548 1.00 95.81 85 GLN A N 1
ATOM 639 C CA . GLN A 1 85 ? 0.495 -5.130 11.692 1.00 95.81 85 GLN A CA 1
ATOM 640 C C . GLN A 1 85 ? -0.186 -4.212 12.701 1.00 95.81 85 GLN A C 1
ATOM 642 O O . GLN A 1 85 ? 0.235 -3.072 12.869 1.00 95.81 85 GLN A O 1
ATOM 647 N N . ASN A 1 86 ? -1.170 -4.745 13.430 1.00 95.69 86 ASN A N 1
ATOM 648 C CA . ASN A 1 86 ? -1.830 -4.051 14.536 1.00 95.69 86 ASN A CA 1
ATOM 649 C C . ASN A 1 86 ? -2.383 -2.665 14.140 1.00 95.69 86 ASN A C 1
ATOM 651 O O . ASN A 1 86 ? -2.077 -1.665 14.786 1.00 95.69 86 ASN A O 1
ATOM 655 N N . MET A 1 87 ? -3.188 -2.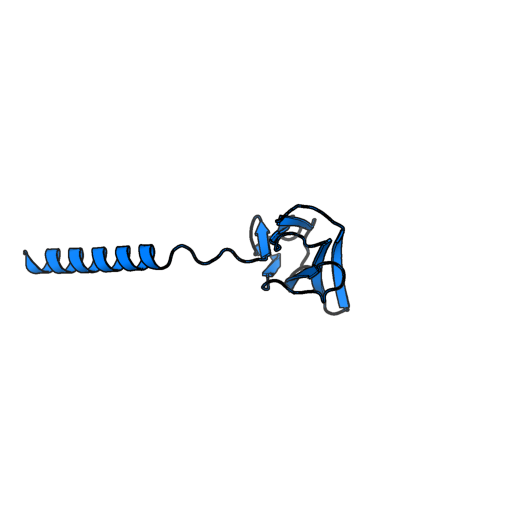626 13.074 1.00 94.62 87 MET A N 1
ATOM 656 C CA . MET A 1 87 ? -3.749 -1.392 12.513 1.00 94.62 87 MET A CA 1
ATOM 657 C C . MET A 1 87 ? -4.540 -0.588 13.549 1.00 94.62 87 MET A C 1
ATOM 659 O O . MET A 1 87 ? -5.357 -1.131 14.294 1.00 94.62 87 MET A O 1
ATOM 663 N N . THR A 1 88 ? -4.349 0.724 13.552 1.00 94.75 88 THR A N 1
ATOM 664 C CA . THR A 1 88 ? -5.043 1.686 14.411 1.00 94.75 88 THR A CA 1
ATOM 665 C C . THR A 1 88 ? -5.773 2.735 13.576 1.00 94.75 88 THR A C 1
ATOM 667 O O . THR A 1 88 ? -5.555 2.853 12.373 1.00 94.75 88 THR A O 1
ATOM 670 N N . GLN A 1 89 ? -6.618 3.556 14.206 1.00 92.88 89 GLN A N 1
ATOM 671 C CA . GLN A 1 89 ? -7.300 4.650 13.504 1.00 92.88 89 GLN A CA 1
ATOM 672 C C . GLN A 1 89 ? -6.326 5.639 12.836 1.00 92.88 89 GLN A C 1
ATOM 674 O O . GLN A 1 89 ? -6.688 6.271 11.847 1.00 92.88 89 GLN A O 1
ATOM 679 N N . GLY A 1 90 ? -5.103 5.771 13.365 1.00 91.25 90 GLY A N 1
ATOM 680 C CA . GLY A 1 90 ? -4.059 6.620 12.786 1.00 91.25 90 GLY A CA 1
ATOM 681 C C . GLY A 1 90 ? -3.483 6.082 11.473 1.00 91.25 90 GLY A C 1
ATOM 682 O O . GLY A 1 90 ? -2.957 6.861 10.687 1.00 91.25 90 GLY A O 1
ATOM 683 N N . ASP A 1 91 ? -3.640 4.782 11.214 1.00 92.19 91 ASP A N 1
ATOM 684 C CA . ASP A 1 91 ? -3.174 4.112 9.995 1.00 92.19 91 ASP A CA 1
ATOM 685 C C . ASP A 1 91 ? -4.235 4.139 8.876 1.00 92.19 91 ASP A C 1
ATOM 687 O O . ASP A 1 91 ? -4.015 3.649 7.772 1.00 92.19 91 ASP A O 1
ATOM 691 N N . ALA A 1 92 ? -5.420 4.704 9.130 1.00 93.19 92 ALA A N 1
ATOM 692 C CA . ALA A 1 92 ? -6.402 4.938 8.078 1.00 93.19 92 ALA A CA 1
ATOM 693 C C . ALA A 1 92 ? -5.918 6.039 7.116 1.00 93.19 92 ALA A C 1
ATOM 695 O O . ALA A 1 92 ? -5.218 6.977 7.501 1.00 93.19 92 ALA A O 1
ATOM 696 N N . GLY A 1 93 ? -6.326 5.962 5.851 1.00 93.75 93 GLY A N 1
ATOM 697 C CA . GLY A 1 93 ? -6.067 7.006 4.862 1.00 93.75 93 GLY A CA 1
ATOM 698 C C . GLY A 1 93 ? -5.508 6.488 3.545 1.00 93.75 93 GLY A C 1
ATOM 699 O O . GLY A 1 93 ? -5.754 5.355 3.140 1.00 93.75 93 GLY A O 1
ATOM 700 N N . MET A 1 94 ? -4.799 7.369 2.839 1.00 94.12 94 MET A N 1
ATOM 701 C CA . MET A 1 94 ? -4.390 7.154 1.451 1.00 94.12 94 MET A CA 1
ATOM 702 C C . MET A 1 94 ? -2.959 6.633 1.364 1.00 94.12 94 MET A C 1
ATOM 704 O O . MET A 1 94 ? -2.019 7.305 1.791 1.00 94.12 94 MET A O 1
ATOM 708 N N . TYR A 1 95 ? -2.813 5.476 0.732 1.00 95.00 95 TYR A N 1
ATOM 709 C CA . TYR A 1 95 ? -1.548 4.816 0.448 1.00 95.00 95 TYR A CA 1
ATOM 710 C C . TYR A 1 95 ? -1.230 4.854 -1.048 1.00 95.00 95 TYR A C 1
ATOM 712 O O . TYR A 1 95 ? -2.122 4.737 -1.893 1.00 95.00 95 TYR A O 1
ATOM 720 N N . TYR A 1 96 ? 0.058 4.980 -1.363 1.00 93.88 96 TYR A N 1
ATOM 721 C CA . TYR A 1 96 ? 0.597 4.986 -2.723 1.00 93.88 96 TYR A CA 1
ATOM 722 C C . TYR A 1 96 ? 1.867 4.141 -2.780 1.00 93.88 96 TYR A C 1
ATOM 724 O O . TYR A 1 96 ? 2.663 4.156 -1.846 1.00 93.88 96 TYR A O 1
ATOM 732 N N . CYS A 1 97 ? 2.099 3.455 -3.892 1.00 92.50 97 CYS A N 1
ATOM 733 C CA . CYS A 1 97 ? 3.391 2.857 -4.188 1.00 92.50 97 CYS A CA 1
ATOM 734 C C . CYS A 1 97 ? 4.205 3.845 -5.020 1.00 92.50 97 CYS A C 1
ATOM 736 O O . CYS A 1 97 ? 3.834 4.174 -6.147 1.00 92.50 97 CYS A O 1
ATOM 738 N N . GLU A 1 98 ? 5.331 4.292 -4.489 1.00 91.50 98 GLU A N 1
ATOM 739 C CA . GLU A 1 98 ? 6.354 4.994 -5.244 1.00 91.50 98 GLU A CA 1
ATOM 740 C C . GLU A 1 98 ? 7.358 3.977 -5.787 1.00 91.50 98 GLU A C 1
ATOM 742 O O . GLU A 1 98 ? 7.935 3.192 -5.037 1.00 91.50 98 GLU A O 1
ATOM 747 N N . HIS A 1 99 ? 7.614 3.986 -7.091 1.00 90.19 99 HIS A N 1
ATOM 748 C CA . HIS A 1 99 ? 8.622 3.127 -7.695 1.00 90.19 99 HIS A CA 1
ATOM 749 C C . HIS A 1 99 ? 9.586 3.904 -8.587 1.00 90.19 99 HIS A C 1
ATOM 751 O O . HIS A 1 99 ? 9.204 4.803 -9.338 1.00 90.19 99 HIS A O 1
ATOM 757 N N . SER A 1 100 ? 10.862 3.521 -8.563 1.00 88.81 100 SER A N 1
ATOM 758 C CA . SER A 1 100 ? 11.895 4.143 -9.393 1.00 88.81 100 SER A CA 1
ATOM 759 C C . SER A 1 100 ? 12.791 3.115 -10.072 1.00 88.81 100 SER A C 1
ATOM 761 O O . SER A 1 100 ? 13.078 2.029 -9.560 1.00 88.81 100 SER A O 1
ATOM 763 N N . LYS A 1 101 ? 13.251 3.491 -11.265 1.00 87.75 101 LYS A N 1
ATOM 764 C CA . LYS A 1 101 ? 14.273 2.782 -12.033 1.00 87.75 101 LYS A CA 1
ATOM 765 C C . LYS A 1 101 ? 15.525 3.647 -12.038 1.00 87.75 101 LYS A C 1
ATOM 767 O O . LYS A 1 101 ? 15.418 4.830 -12.345 1.00 87.75 101 LYS A O 1
ATOM 772 N N . GLY A 1 102 ? 16.678 3.071 -11.698 1.00 81.38 102 GLY A N 1
ATOM 773 C CA . GLY A 1 102 ? 17.944 3.795 -11.532 1.00 81.38 102 GLY A CA 1
ATOM 774 C C . GLY A 1 102 ? 18.171 4.905 -12.568 1.00 81.38 102 GLY A C 1
ATOM 775 O O . GLY A 1 102 ? 18.072 4.672 -13.773 1.00 81.38 102 GLY A O 1
ATOM 776 N N . GLY A 1 103 ? 18.437 6.121 -12.080 1.00 78.00 103 GLY A N 1
ATOM 777 C CA . GLY A 1 103 ? 18.659 7.315 -12.903 1.00 78.00 103 GLY A CA 1
ATOM 778 C C . GLY A 1 103 ? 17.397 7.997 -13.448 1.00 78.00 103 GLY A C 1
ATOM 779 O O . GLY A 1 103 ? 17.520 8.998 -14.148 1.00 78.00 103 GLY A O 1
ATOM 780 N N . LYS A 1 104 ? 16.194 7.491 -13.149 1.00 85.00 104 LYS A N 1
ATOM 781 C CA . LYS A 1 104 ? 14.913 8.116 -13.514 1.00 85.00 104 LYS A CA 1
ATOM 782 C C . LYS A 1 104 ? 14.198 8.677 -12.289 1.00 85.00 104 LYS A C 1
ATOM 784 O O . LYS A 1 104 ? 14.418 8.223 -11.168 1.00 85.00 104 LYS A O 1
ATOM 789 N N . SER A 1 105 ? 13.311 9.639 -12.531 1.00 86.19 105 SER A N 1
ATOM 790 C CA . SER A 1 105 ? 12.397 10.146 -11.512 1.00 86.19 105 SER A CA 1
ATOM 791 C C . SER A 1 105 ? 11.466 9.035 -11.004 1.00 86.19 105 SER A C 1
ATOM 793 O O . SER A 1 105 ? 11.098 8.150 -11.790 1.00 86.19 105 SER A O 1
ATOM 795 N N . PRO A 1 106 ? 11.066 9.077 -9.722 1.00 89.12 106 PRO A N 1
ATOM 796 C CA . PRO A 1 106 ? 10.059 8.171 -9.189 1.00 89.12 106 PRO A CA 1
ATOM 797 C C . PRO A 1 106 ? 8.707 8.371 -9.885 1.00 89.12 106 PRO A C 1
ATOM 799 O O . PRO A 1 106 ? 8.416 9.432 -10.443 1.00 89.12 106 PRO A O 1
ATOM 802 N N . GLN A 1 107 ? 7.896 7.320 -9.878 1.00 90.19 107 GLN A N 1
ATOM 803 C CA . GLN A 1 107 ? 6.526 7.297 -10.382 1.00 90.19 107 GLN A CA 1
ATOM 804 C C . GLN A 1 107 ? 5.619 6.719 -9.298 1.00 90.19 107 GLN A C 1
ATOM 806 O O . GLN A 1 107 ? 6.037 5.823 -8.567 1.00 90.19 107 GLN A O 1
ATOM 811 N N . PHE A 1 108 ? 4.392 7.227 -9.215 1.00 90.19 108 PHE A N 1
ATOM 812 C CA . PHE A 1 108 ? 3.399 6.792 -8.236 1.00 90.19 108 PHE A CA 1
ATOM 813 C C . PHE A 1 108 ? 2.360 5.873 -8.878 1.00 90.19 108 PHE A C 1
ATOM 815 O O . PHE A 1 108 ? 1.974 6.077 -10.031 1.00 90.19 108 PHE A O 1
ATOM 822 N N . SER A 1 109 ? 1.907 4.881 -8.115 1.00 91.12 109 SER A N 1
ATOM 823 C CA . SER A 1 109 ? 0.752 4.048 -8.443 1.00 91.12 109 SER A CA 1
ATOM 824 C C . SER A 1 109 ? -0.562 4.832 -8.376 1.00 91.12 109 SER A C 1
ATOM 826 O O . SER A 1 109 ? -0.607 6.000 -7.981 1.00 91.12 109 SER A O 1
ATOM 828 N N . ASP A 1 110 ? -1.661 4.135 -8.668 1.00 91.88 110 ASP A N 1
ATOM 829 C CA . ASP A 1 110 ? -2.990 4.551 -8.215 1.00 91.88 110 ASP A CA 1
ATOM 830 C C . ASP A 1 110 ? -3.014 4.709 -6.679 1.00 91.88 110 ASP A C 1
ATOM 832 O O . ASP A 1 110 ? -2.095 4.275 -5.979 1.00 91.88 110 ASP A O 1
ATOM 836 N N . LYS A 1 111 ? -4.074 5.312 -6.137 1.00 92.06 111 LYS A N 1
ATOM 837 C CA . LYS A 1 111 ? -4.265 5.431 -4.684 1.00 92.06 111 LYS A CA 1
ATOM 838 C C . LYS A 1 111 ? -5.026 4.232 -4.123 1.00 92.06 111 LYS A C 1
ATOM 840 O O . LYS A 1 111 ? -5.977 3.757 -4.746 1.00 92.06 111 LYS A O 1
ATOM 845 N N . LEU A 1 112 ? -4.675 3.823 -2.910 1.00 94.94 112 LEU A N 1
ATOM 846 C CA . LEU A 1 112 ? -5.432 2.876 -2.099 1.00 94.94 112 LEU A CA 1
ATOM 847 C C . LEU A 1 112 ? -5.891 3.572 -0.818 1.00 94.94 112 LEU A C 1
ATOM 849 O O . LEU A 1 112 ? -5.063 4.007 -0.026 1.00 94.94 112 LEU A O 1
ATOM 853 N N . GLU A 1 113 ? -7.199 3.673 -0.606 1.00 95.50 113 GLU A N 1
ATOM 854 C CA . GLU A 1 113 ? -7.753 4.182 0.651 1.00 95.50 113 GLU A CA 1
ATOM 855 C C . GLU A 1 113 ? -7.996 3.021 1.612 1.00 95.50 113 GLU A C 1
ATOM 857 O O . GLU A 1 113 ? -8.740 2.097 1.279 1.00 95.50 113 GLU A O 1
ATOM 862 N N . LEU A 1 114 ? -7.379 3.071 2.790 1.00 95.88 114 LEU A N 1
ATOM 863 C CA . LEU A 1 114 ? -7.649 2.154 3.888 1.00 95.88 114 LEU A CA 1
ATOM 864 C C . LEU A 1 114 ? -8.543 2.822 4.930 1.00 95.88 114 LEU A C 1
ATOM 866 O O . LEU A 1 114 ? -8.307 3.956 5.345 1.00 95.88 114 LEU A O 1
ATOM 870 N N . VAL A 1 115 ? -9.549 2.086 5.385 1.00 95.88 115 VAL A N 1
ATOM 871 C CA . VAL A 1 115 ? -10.467 2.492 6.447 1.00 95.88 115 VAL A CA 1
ATOM 872 C C . VAL A 1 115 ? -10.301 1.530 7.609 1.00 95.88 115 VAL A C 1
ATOM 874 O O . VAL A 1 115 ? -10.380 0.317 7.421 1.00 95.88 115 VAL A O 1
ATOM 877 N N . VAL A 1 116 ? -10.102 2.071 8.809 1.00 95.94 116 VAL A N 1
ATOM 878 C CA . VAL A 1 116 ? -10.027 1.279 10.040 1.00 95.94 116 VAL A CA 1
ATOM 879 C C . VAL A 1 116 ? -11.334 1.419 10.822 1.00 95.94 116 VAL A C 1
ATOM 881 O O . VAL A 1 116 ? -11.882 2.521 10.915 1.00 95.94 116 VAL A O 1
ATOM 884 N N . THR A 1 117 ? -11.858 0.290 11.310 1.00 95.06 117 THR A N 1
ATOM 885 C CA . THR A 1 117 ? -13.137 0.169 12.042 1.00 95.06 117 THR A CA 1
ATOM 886 C C . THR A 1 117 ? -12.986 -0.523 13.385 1.00 95.06 117 THR A C 1
ATOM 888 O O . THR A 1 117 ? -12.061 -1.360 13.520 1.00 95.06 117 THR A O 1
#

pLDDT: mean 82.86, std 13.9, range [54.19, 97.56]

Sequence (117 aa):
MGLRAALLGLGFLMAQKIWAQYGPPPQPSIWAVPGSVISTGSAVTIFCRTPPGVTRVCLTHFVPDGEWFDCTPQGAQEVFEFSLQNMTQGDAGMYYCEHSKGGKSPQFSDKLELVVT

Nearest PDB structures (foldseek):
  6k7o-assembly4_R  TM=8.018E-01  e=1.343E-06  Homo sapiens
  2d3v-assembly1_A  TM=8.397E-01  e=3.427E-06  Homo sapiens
  3p2t-assembly1_A  TM=7.883E-01  e=7.015E-06  Homo sapiens
  1p6f-assembly1_A  TM=8.065E-01  e=1.286E-05  Homo sapiens
  2dli-assembly1_A  TM=7.589E-01  e=8.378E-05  Homo sapiens

Radius of gyration: 20.64 Å; Cα contacts (8 Å, |Δi|>4): 215; chains: 1; bounding box: 66×31×45 Å

Solvent-accessible surface area (backbone atoms only — not comparable to full-atom values): 6676 Å² total; per-residue (Å²): 127,67,70,65,56,52,52,53,52,52,54,50,54,54,54,54,52,53,56,69,72,63,56,77,77,81,78,69,38,40,49,51,41,92,42,47,69,39,51,60,61,37,66,39,37,38,37,33,53,49,68,89,78,39,44,35,42,30,44,39,34,68,46,99,93,47,74,49,76,52,72,54,75,59,55,96,63,45,63,47,79,47,75,49,68,57,37,42,74,83,70,35,43,54,34,34,38,39,37,27,34,89,97,53,77,71,45,72,46,54,79,38,67,35,43,53,87

Foldseek 3Di:
DPPVVVVVVVVVVVVVVVCVVCDPPPDFQKAKPVHQEAEAQAKIKMKGFADAQWQKKWKWDQFPVGIDIDIDGGDRDRMDIDMDGRDDQRNFAKIWMWIHHPPDDIDITDIRGHHYD

Secondary structure (DSSP, 8-state):
-HHHHHHHHHHHHHHHHHHHHH-SPPPPSEEEES-SEE-TT--EEEEEE--TT--EEEEEEEETTEEEEEEEE--S-SEEEEEE-S--GGG-EEEEEEEE-TTS--EEEEEEEEEE-

Mean predicted aligned error: 10.17 Å